Protein AF-E1VKR4-F1 (afdb_monomer_lite)

pLDDT: mean 71.23, std 16.36, range [29.45, 94.06]

Foldseek 3Di:
DPLPPLLVLLCVLCVVQVNNVCSVVLVLLQQLCVPPPDVDPLLRLSSQLSVVSVPDDHHDDPVVSVVSSQPRCNQQKWKWFQDPVRDTDTDDSNPHRPVVSPDPTDIDIDRHPDRRPPCVSVVVVVVVVVVVPDD

Structure (mmCIF, N/CA/C/O backbone):
data_AF-E1VKR4-F1
#
_entry.id   AF-E1VKR4-F1
#
loop_
_atom_site.group_PDB
_atom_site.id
_atom_site.type_symbol
_atom_site.label_atom_id
_atom_site.label_alt_id
_atom_site.label_comp_id
_atom_site.label_asym_id
_atom_site.label_entity_id
_atom_site.label_seq_id
_atom_site.pdbx_PDB_ins_code
_atom_site.Cartn_x
_atom_site.Cartn_y
_atom_site.Cartn_z
_atom_site.occupancy
_atom_site.B_iso_or_equiv
_atom_site.auth_seq_id
_atom_site.auth_comp_id
_atom_site.auth_asym_id
_atom_site.auth_atom_id
_atom_site.pdbx_PDB_model_num
ATOM 1 N N . MET A 1 1 ? 19.656 3.033 7.137 1.00 36.72 1 MET A N 1
ATOM 2 C CA . MET A 1 1 ? 19.148 2.376 8.362 1.00 36.72 1 MET A CA 1
ATOM 3 C C . MET A 1 1 ? 17.836 3.040 8.805 1.00 36.72 1 MET A C 1
ATOM 5 O O . MET A 1 1 ? 17.853 3.731 9.807 1.00 36.72 1 MET A O 1
ATOM 9 N N . HIS A 1 2 ? 16.714 2.886 8.081 1.00 43.81 2 HIS A N 1
ATOM 10 C CA . HIS A 1 2 ? 15.478 3.637 8.414 1.00 43.81 2 HIS A CA 1
ATOM 11 C C . HIS A 1 2 ? 14.143 2.866 8.287 1.00 43.81 2 HIS A C 1
ATOM 13 O O . HIS A 1 2 ? 13.098 3.456 8.507 1.00 43.81 2 HIS A O 1
ATOM 19 N N . HIS A 1 3 ? 14.121 1.554 8.009 1.00 49.88 3 HIS A N 1
ATOM 20 C CA . HIS A 1 3 ? 12.842 0.845 7.775 1.00 49.88 3 HIS A CA 1
ATOM 21 C C . HIS A 1 3 ? 12.256 0.103 8.991 1.00 49.88 3 HIS A C 1
ATOM 23 O O . HIS A 1 3 ? 11.093 -0.283 8.963 1.00 49.88 3 HIS A O 1
ATOM 29 N N . TYR A 1 4 ? 13.019 -0.094 10.073 1.00 46.88 4 TYR A N 1
ATOM 30 C CA . TYR A 1 4 ? 12.555 -0.898 11.217 1.00 46.88 4 TYR A CA 1
ATOM 31 C C . TYR A 1 4 ? 11.661 -0.135 12.207 1.00 46.88 4 TYR A C 1
ATOM 33 O O . TYR A 1 4 ? 10.902 -0.763 12.935 1.00 46.88 4 TYR A O 1
ATOM 41 N N . TRP A 1 5 ? 11.713 1.200 12.231 1.00 49.66 5 TRP A N 1
ATOM 42 C CA . TRP A 1 5 ? 10.966 2.003 13.211 1.00 49.66 5 TRP A CA 1
ATOM 43 C C . TRP A 1 5 ? 9.455 2.077 12.925 1.00 49.66 5 TRP A C 1
ATOM 45 O O . TRP A 1 5 ? 8.661 2.189 13.856 1.00 49.66 5 TRP A O 1
ATOM 55 N N . ASN A 1 6 ? 9.033 1.949 11.662 1.00 61.44 6 ASN A N 1
ATOM 56 C CA . ASN A 1 6 ? 7.627 2.139 11.287 1.00 61.44 6 ASN A CA 1
ATOM 57 C C . ASN A 1 6 ? 6.736 0.927 11.599 1.00 61.44 6 ASN A C 1
ATOM 59 O O . ASN A 1 6 ? 5.562 1.108 11.914 1.00 61.44 6 ASN A O 1
ATOM 63 N N . ALA A 1 7 ? 7.271 -0.298 11.566 1.00 70.00 7 ALA A N 1
ATOM 64 C CA . ALA A 1 7 ? 6.459 -1.509 11.714 1.00 70.00 7 ALA A CA 1
ATOM 65 C C . ALA A 1 7 ? 5.785 -1.605 13.095 1.00 70.00 7 ALA A C 1
ATOM 67 O O . ALA A 1 7 ? 4.586 -1.859 13.180 1.00 70.00 7 ALA A O 1
ATOM 68 N N . THR A 1 8 ? 6.530 -1.327 14.168 1.00 81.75 8 THR A N 1
ATOM 69 C CA . THR A 1 8 ? 6.022 -1.401 15.549 1.00 81.75 8 THR A CA 1
ATOM 70 C C . THR A 1 8 ? 5.012 -0.291 15.861 1.00 81.75 8 THR A C 1
ATOM 72 O O . THR A 1 8 ? 4.048 -0.513 16.595 1.00 81.75 8 THR A O 1
ATOM 75 N N . MET A 1 9 ? 5.188 0.902 15.280 1.00 88.00 9 MET A N 1
ATOM 76 C CA . MET A 1 9 ? 4.237 2.009 15.443 1.00 88.00 9 MET A CA 1
ATOM 77 C C . MET A 1 9 ? 2.923 1.744 14.702 1.00 88.00 9 MET A C 1
ATOM 79 O O . MET A 1 9 ? 1.851 1.965 15.258 1.00 88.00 9 MET A O 1
ATOM 83 N N . ILE A 1 10 ? 2.996 1.217 13.477 1.00 89.56 10 ILE A N 1
ATOM 84 C CA . ILE A 1 10 ? 1.813 0.812 12.707 1.00 89.56 10 ILE A CA 1
ATOM 85 C C . ILE A 1 10 ? 1.043 -0.288 13.437 1.00 89.56 10 ILE A C 1
ATOM 87 O O . ILE A 1 10 ? -0.175 -0.198 13.557 1.00 89.56 10 ILE A O 1
ATOM 91 N N . GLU A 1 11 ? 1.736 -1.308 13.943 1.00 91.31 11 GLU A N 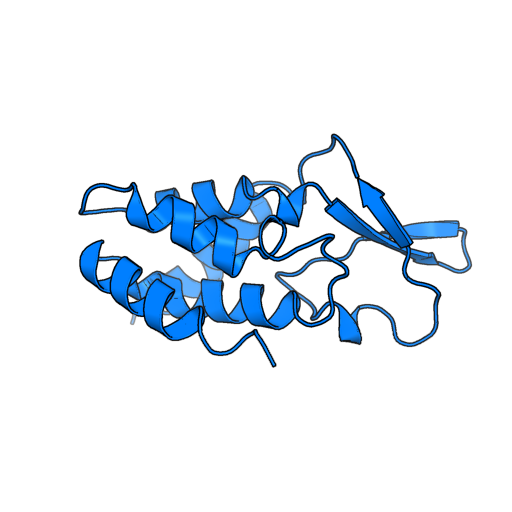1
ATOM 92 C CA . GLU A 1 11 ? 1.123 -2.387 14.722 1.00 91.31 11 GLU A CA 1
ATOM 93 C C . GLU A 1 11 ? 0.372 -1.851 15.949 1.00 91.31 11 GLU A C 1
ATOM 95 O O . GLU A 1 11 ? -0.789 -2.203 16.164 1.00 91.31 11 GLU A O 1
ATOM 100 N N . SER A 1 12 ? 0.993 -0.931 16.692 1.00 92.12 12 SER A N 1
ATOM 101 C CA . SER A 1 12 ? 0.373 -0.282 17.853 1.00 92.12 12 SER A CA 1
ATOM 102 C C . SER A 1 12 ? -0.898 0.489 17.472 1.00 92.12 12 SER A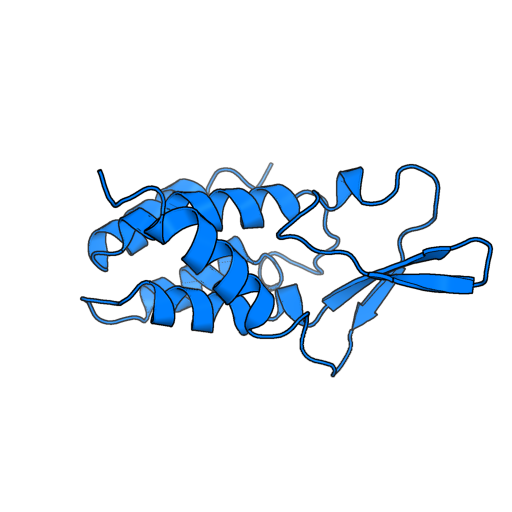 C 1
ATOM 104 O O . SER A 1 12 ? -1.924 0.380 18.148 1.00 92.12 12 SER A O 1
ATOM 106 N N . GLU A 1 13 ? -0.867 1.234 16.363 1.00 93.25 13 GLU A N 1
ATOM 107 C CA . GLU A 1 13 ? -2.037 1.970 15.877 1.00 93.25 13 GLU A CA 1
ATOM 108 C C . GLU A 1 13 ? -3.146 1.038 15.378 1.00 93.25 13 GLU A C 1
ATOM 110 O O . GLU A 1 13 ? -4.316 1.249 15.697 1.00 93.25 13 GLU A O 1
ATOM 115 N N . LEU A 1 14 ? -2.808 -0.034 14.660 1.00 91.00 14 LEU A N 1
ATOM 116 C CA . LEU A 1 14 ? -3.790 -1.036 14.248 1.00 91.00 14 LEU A CA 1
ATOM 117 C C . LEU A 1 14 ? -4.445 -1.726 15.445 1.00 91.00 14 LEU A C 1
ATOM 119 O O . LEU A 1 14 ? -5.655 -1.961 15.429 1.00 91.00 14 LEU A O 1
ATOM 123 N N . GLN A 1 15 ? -3.676 -2.022 16.494 1.00 92.75 15 GLN A N 1
ATOM 124 C CA . GLN A 1 15 ? -4.210 -2.582 17.730 1.00 92.75 15 GLN A CA 1
ATOM 125 C C . GLN A 1 15 ? -5.177 -1.600 18.410 1.00 92.75 15 GLN A C 1
ATOM 127 O O . GLN A 1 15 ? -6.282 -1.998 18.779 1.00 92.75 15 GLN A O 1
ATOM 132 N N . ARG A 1 16 ? -4.818 -0.310 18.507 1.00 94.06 16 ARG A N 1
ATOM 133 C CA . ARG A 1 16 ? -5.696 0.758 19.035 1.00 94.06 16 ARG A CA 1
ATOM 134 C C . ARG A 1 16 ? -7.006 0.880 18.247 1.00 94.06 16 ARG A C 1
ATOM 136 O O . ARG A 1 16 ? -8.063 1.161 18.817 1.00 94.06 16 ARG A O 1
ATOM 143 N N . LEU A 1 17 ? -6.934 0.697 16.933 1.00 92.88 17 LEU A N 1
ATOM 144 C CA . LEU A 1 17 ? -8.060 0.847 16.012 1.00 92.88 17 LEU A CA 1
ATOM 145 C C . LEU A 1 17 ? -8.912 -0.428 15.874 1.00 92.88 17 LEU A C 1
ATOM 147 O O . LEU A 1 17 ? -9.964 -0.380 15.238 1.00 92.88 17 LEU A O 1
ATOM 151 N N . GLY A 1 18 ? -8.497 -1.543 16.487 1.00 90.00 18 GLY A N 1
ATOM 152 C CA . GLY A 1 18 ? -9.208 -2.823 16.414 1.00 90.00 18 GLY A CA 1
ATOM 153 C C . GLY A 1 18 ? -9.052 -3.546 15.072 1.00 90.00 18 GLY A C 1
ATOM 154 O O . GLY A 1 18 ? -9.905 -4.350 14.715 1.00 90.00 18 GLY A O 1
ATOM 155 N N . ALA A 1 19 ? -7.975 -3.269 14.333 1.00 89.38 19 ALA A N 1
ATOM 156 C CA . ALA A 1 19 ? -7.770 -3.732 12.961 1.00 89.38 19 ALA A CA 1
ATOM 157 C C . ALA A 1 19 ? -6.410 -4.428 12.754 1.00 89.38 19 ALA A C 1
ATOM 159 O O . ALA A 1 19 ? -5.795 -4.356 11.687 1.00 89.38 19 ALA A O 1
ATOM 160 N N . LEU A 1 20 ? -5.926 -5.119 13.792 1.00 89.31 20 LEU A N 1
ATOM 161 C CA . LEU A 1 20 ? -4.651 -5.847 13.776 1.00 89.31 20 LEU A CA 1
ATOM 162 C C . LEU A 1 20 ? -4.586 -6.920 12.674 1.00 89.31 20 LEU A C 1
ATOM 164 O O . LEU A 1 20 ? -3.510 -7.230 12.172 1.00 89.31 20 LEU A O 1
ATOM 168 N N . ASN A 1 21 ? -5.737 -7.427 12.228 1.00 85.38 21 ASN A N 1
ATOM 169 C CA . ASN A 1 21 ? -5.855 -8.348 11.095 1.00 85.38 21 ASN A CA 1
ATOM 170 C C . ASN A 1 21 ? -5.314 -7.772 9.770 1.00 85.38 21 ASN A C 1
ATOM 172 O O . ASN A 1 21 ? -5.023 -8.538 8.857 1.00 85.38 21 ASN A O 1
ATOM 176 N N . CYS A 1 22 ? -5.149 -6.450 9.654 1.00 85.56 22 CYS A N 1
ATOM 177 C CA . CYS A 1 22 ? -4.573 -5.809 8.469 1.00 85.56 22 CYS A CA 1
ATOM 178 C C . CYS A 1 22 ? -3.037 -5.735 8.492 1.00 85.56 22 CYS A C 1
ATOM 180 O O . CYS A 1 22 ? -2.431 -5.386 7.477 1.00 85.56 22 CYS A O 1
ATOM 182 N N . LEU A 1 23 ? -2.392 -6.069 9.617 1.00 86.25 23 LEU A N 1
ATOM 183 C CA . LEU A 1 23 ? -0.937 -5.992 9.767 1.00 86.25 23 LEU A CA 1
ATOM 184 C C . LEU A 1 23 ? -0.165 -6.796 8.699 1.00 86.25 23 LEU A C 1
ATOM 186 O O . LEU A 1 23 ? 0.783 -6.234 8.145 1.00 86.25 23 LEU A O 1
ATOM 190 N N . PRO A 1 24 ? -0.556 -8.039 8.335 1.00 85.12 24 PRO A N 1
ATOM 191 C CA . PRO A 1 24 ? 0.162 -8.809 7.318 1.00 85.12 24 PRO A CA 1
ATOM 192 C C . PRO A 1 24 ? 0.196 -8.118 5.951 1.00 85.12 24 PRO A C 1
ATOM 194 O O . PRO A 1 24 ? 1.251 -8.067 5.318 1.00 85.12 24 PRO A O 1
ATOM 197 N N . LEU A 1 25 ? -0.923 -7.519 5.520 1.00 82.12 25 LEU A N 1
ATOM 198 C CA . LEU A 1 25 ? -0.975 -6.765 4.265 1.00 82.12 25 LEU A CA 1
ATOM 199 C C . LEU A 1 25 ? -0.017 -5.572 4.310 1.00 82.12 25 LEU A C 1
ATOM 201 O O . LEU A 1 25 ? 0.736 -5.339 3.366 1.00 82.12 25 LEU A O 1
ATOM 205 N N . ILE A 1 26 ? -0.032 -4.813 5.406 1.00 83.38 26 ILE A N 1
ATOM 206 C CA . ILE A 1 26 ? 0.809 -3.621 5.526 1.00 83.38 26 ILE A CA 1
ATOM 207 C C . ILE A 1 26 ? 2.289 -4.000 5.527 1.00 83.38 26 ILE A C 1
ATOM 209 O O . ILE A 1 26 ? 3.089 -3.347 4.857 1.00 83.38 26 ILE A O 1
ATOM 213 N N . GLN A 1 27 ? 2.663 -5.067 6.235 1.00 84.31 27 GLN A N 1
ATOM 214 C CA . GLN A 1 27 ? 4.031 -5.583 6.227 1.00 84.31 27 GLN A CA 1
ATOM 215 C C . GLN A 1 27 ? 4.452 -6.032 4.824 1.00 84.31 27 GLN A C 1
ATOM 217 O O . GLN A 1 27 ? 5.565 -5.723 4.394 1.00 84.31 27 GLN A O 1
ATOM 222 N N . HIS A 1 28 ? 3.560 -6.708 4.095 1.00 84.50 28 HIS A N 1
ATOM 223 C CA . HIS A 1 28 ? 3.797 -7.146 2.720 1.00 84.50 28 HIS A CA 1
ATOM 224 C C . HIS A 1 28 ? 4.048 -5.967 1.774 1.00 84.50 28 HIS A C 1
ATOM 226 O O . HIS A 1 28 ? 5.077 -5.926 1.099 1.00 84.50 28 HIS A O 1
ATOM 232 N N . ILE A 1 29 ? 3.170 -4.961 1.795 1.00 81.31 29 ILE A N 1
ATOM 233 C CA . ILE A 1 29 ? 3.324 -3.737 0.997 1.00 81.31 29 ILE A CA 1
ATOM 234 C C . ILE A 1 29 ? 4.619 -3.017 1.374 1.00 81.31 29 ILE A C 1
ATOM 236 O O . ILE A 1 29 ? 5.446 -2.738 0.511 1.00 81.31 29 ILE A O 1
ATOM 240 N N . THR A 1 30 ? 4.839 -2.764 2.666 1.00 81.31 30 THR A N 1
ATOM 241 C CA . THR A 1 30 ? 6.025 -2.040 3.155 1.00 81.31 30 THR A CA 1
ATOM 242 C C . THR A 1 30 ? 7.314 -2.730 2.715 1.00 81.31 30 THR A C 1
ATOM 244 O O . THR A 1 30 ? 8.247 -2.077 2.252 1.00 81.31 30 THR A O 1
ATOM 247 N N . ARG A 1 31 ? 7.358 -4.066 2.789 1.00 84.88 31 ARG A N 1
ATOM 248 C CA . ARG A 1 31 ? 8.487 -4.858 2.295 1.00 84.88 31 ARG A CA 1
ATOM 249 C C . ARG A 1 31 ? 8.688 -4.683 0.793 1.00 84.88 31 ARG A C 1
ATOM 251 O O . ARG A 1 31 ? 9.830 -4.584 0.344 1.00 84.88 31 ARG A O 1
ATOM 258 N N . ASN A 1 32 ? 7.611 -4.653 0.017 1.00 85.75 32 ASN A N 1
ATOM 259 C CA . ASN A 1 32 ? 7.715 -4.539 -1.430 1.00 85.75 32 ASN A CA 1
ATOM 260 C C . ASN A 1 32 ? 8.192 -3.153 -1.874 1.00 85.75 32 ASN A C 1
ATOM 262 O O . ASN A 1 32 ? 8.890 -3.062 -2.879 1.00 85.75 32 ASN A O 1
ATOM 266 N N . PHE A 1 33 ? 7.940 -2.105 -1.092 1.00 81.81 33 PHE A N 1
ATOM 267 C CA . PHE A 1 33 ? 8.479 -0.764 -1.335 1.00 81.81 33 PHE A CA 1
ATOM 268 C C . PHE A 1 33 ? 9.955 -0.578 -0.935 1.00 81.81 33 PHE A C 1
ATOM 270 O O . PHE A 1 33 ? 10.525 0.478 -1.206 1.00 81.81 33 PHE A O 1
ATOM 277 N N . ILE A 1 34 ? 10.628 -1.577 -0.345 1.00 81.81 34 ILE A N 1
ATOM 278 C CA . ILE A 1 34 ? 12.059 -1.464 -0.012 1.00 81.81 34 ILE A CA 1
ATOM 279 C C . ILE A 1 34 ? 12.876 -1.159 -1.275 1.00 81.81 34 ILE A C 1
ATOM 281 O O . ILE A 1 34 ? 12.811 -1.876 -2.274 1.00 81.81 34 ILE A O 1
ATOM 285 N N . GLY A 1 35 ? 13.684 -0.098 -1.205 1.00 77.81 35 GLY A N 1
ATOM 286 C CA . GLY A 1 35 ? 14.521 0.369 -2.311 1.00 77.81 35 GLY A CA 1
ATOM 287 C C . GLY A 1 35 ? 13.766 1.149 -3.391 1.00 77.81 35 GLY A C 1
ATOM 288 O O . GLY A 1 35 ? 14.382 1.488 -4.405 1.00 77.81 35 GLY A O 1
ATOM 289 N N . PHE A 1 36 ? 12.466 1.410 -3.209 1.00 78.88 36 PHE A N 1
ATOM 290 C CA . PHE A 1 36 ? 11.718 2.338 -4.050 1.00 78.88 36 PHE A CA 1
ATOM 291 C C . PHE A 1 36 ? 12.296 3.756 -3.865 1.00 78.88 36 PHE A C 1
ATOM 293 O O . PHE A 1 36 ? 12.411 4.209 -2.725 1.00 78.88 36 PHE A O 1
ATOM 300 N N . PRO A 1 37 ? 12.712 4.448 -4.942 1.00 70.31 37 PRO A N 1
ATOM 301 C CA . PRO A 1 37 ? 13.184 5.828 -4.894 1.00 70.31 37 PRO A CA 1
ATOM 302 C C . PRO A 1 37 ? 12.021 6.758 -4.560 1.00 70.31 37 PRO A C 1
ATOM 304 O O . PRO A 1 37 ? 11.309 7.236 -5.438 1.00 70.31 37 PRO A O 1
ATOM 307 N N . SER A 1 38 ? 11.798 6.960 -3.269 1.00 67.50 38 SER A N 1
ATOM 308 C CA . SER A 1 38 ? 10.890 7.967 -2.750 1.00 67.50 38 SER A CA 1
ATOM 309 C C . SER A 1 38 ? 11.724 9.205 -2.401 1.00 67.50 38 SER A C 1
ATOM 311 O O . SER A 1 38 ? 12.755 9.085 -1.736 1.00 67.50 38 SER A O 1
ATOM 313 N N . ASP A 1 39 ? 11.311 10.395 -2.844 1.00 63.50 39 ASP A N 1
ATOM 314 C CA . ASP A 1 39 ? 12.053 11.658 -2.648 1.00 63.50 39 ASP A CA 1
ATOM 315 C C . ASP A 1 39 ? 11.972 12.191 -1.195 1.00 63.50 39 ASP A C 1
ATOM 317 O O . ASP A 1 39 ? 11.876 13.390 -0.936 1.00 63.50 39 ASP A O 1
ATOM 321 N N . GLY A 1 40 ? 12.010 11.289 -0.211 1.00 65.50 40 GLY A N 1
ATOM 322 C CA . GLY A 1 40 ? 11.954 11.582 1.217 1.00 65.50 40 GLY A CA 1
ATOM 323 C C . GLY A 1 40 ? 11.073 10.609 2.000 1.00 65.50 40 GLY A C 1
ATOM 324 O O . GLY A 1 40 ? 10.322 9.814 1.432 1.00 65.50 40 GLY A O 1
ATOM 325 N N . GLU A 1 41 ? 11.144 10.707 3.332 1.00 65.56 41 GLU A N 1
ATOM 326 C CA . GLU A 1 41 ? 10.324 9.912 4.266 1.00 65.56 41 GLU A CA 1
ATOM 327 C C . GLU A 1 41 ? 8.821 10.171 4.082 1.00 65.56 41 GLU A C 1
ATOM 329 O O . GLU A 1 41 ? 8.000 9.290 4.297 1.00 65.56 41 GLU A O 1
ATOM 334 N N . GLN A 1 42 ? 8.451 11.360 3.601 1.00 64.25 42 GLN A N 1
ATOM 335 C CA . GLN A 1 42 ? 7.061 11.739 3.328 1.00 64.25 42 GLN A CA 1
ATOM 336 C C . GLN A 1 42 ? 6.456 10.950 2.160 1.00 64.25 42 GLN A C 1
ATOM 338 O O . GLN A 1 42 ? 5.239 10.865 2.036 1.00 64.25 42 GLN A O 1
ATOM 343 N N . CYS A 1 43 ? 7.300 10.353 1.319 1.00 67.69 43 CYS A N 1
ATOM 344 C CA . CYS A 1 43 ? 6.910 9.509 0.197 1.00 67.69 43 CYS A CA 1
ATOM 345 C C . CYS A 1 43 ? 6.983 8.005 0.540 1.00 67.69 43 CYS A C 1
ATOM 347 O O . CYS A 1 43 ? 6.690 7.175 -0.318 1.00 67.69 43 CYS A O 1
ATOM 349 N N . ASP A 1 44 ? 7.361 7.647 1.776 1.00 76.69 44 ASP A N 1
ATOM 350 C CA . ASP A 1 44 ? 7.349 6.268 2.268 1.00 76.69 44 ASP A CA 1
ATOM 351 C C . ASP A 1 44 ? 5.902 5.855 2.623 1.00 76.69 44 ASP A C 1
ATOM 353 O O . ASP A 1 44 ? 5.240 6.529 3.422 1.00 76.69 44 ASP A O 1
ATOM 357 N N . PRO A 1 45 ? 5.376 4.752 2.058 1.00 78.00 45 PRO A N 1
ATOM 358 C CA . PRO A 1 45 ? 3.993 4.339 2.285 1.00 78.00 45 PRO A CA 1
ATOM 359 C C . PRO A 1 45 ? 3.712 3.964 3.742 1.00 78.00 45 PRO A C 1
ATOM 361 O O . PRO A 1 45 ? 2.606 4.200 4.220 1.00 78.00 45 PRO A O 1
ATOM 364 N N . ALA A 1 46 ? 4.683 3.409 4.472 1.00 80.75 46 ALA A N 1
ATOM 365 C CA . ALA A 1 46 ? 4.508 3.078 5.881 1.00 80.75 46 ALA A CA 1
ATOM 366 C C . ALA A 1 46 ? 4.421 4.353 6.731 1.00 80.75 46 ALA A C 1
ATOM 368 O O . ALA A 1 46 ? 3.581 4.436 7.628 1.00 80.75 46 ALA A O 1
ATOM 369 N N . TYR A 1 47 ? 5.225 5.371 6.412 1.00 82.81 47 TYR A N 1
ATOM 370 C CA . TYR A 1 47 ? 5.130 6.678 7.063 1.00 82.81 47 TYR A CA 1
ATOM 371 C C . TYR A 1 47 ? 3.779 7.355 6.792 1.00 82.81 47 TYR A C 1
ATOM 373 O O . TYR A 1 47 ? 3.091 7.764 7.730 1.00 82.81 47 TYR A O 1
ATOM 381 N N . GLN A 1 48 ? 3.354 7.431 5.526 1.00 83.75 48 GLN A N 1
ATOM 382 C CA . GLN A 1 48 ? 2.063 8.033 5.176 1.00 83.75 48 GLN A CA 1
ATOM 383 C C . GLN A 1 48 ? 0.899 7.285 5.831 1.00 83.75 48 GLN A C 1
ATOM 385 O O . GLN A 1 48 ? 0.013 7.904 6.422 1.00 83.75 48 GLN A O 1
ATOM 390 N N . LEU A 1 49 ? 0.924 5.952 5.794 1.00 86.81 49 LEU A N 1
ATOM 391 C CA . LEU A 1 49 ? -0.093 5.129 6.433 1.00 86.81 49 LEU A CA 1
ATOM 392 C C . LEU A 1 49 ? -0.169 5.397 7.938 1.00 86.81 49 LEU A C 1
ATOM 394 O O . LEU A 1 49 ? -1.262 5.621 8.452 1.00 86.81 49 LEU A O 1
ATOM 398 N N . LEU A 1 50 ? 0.970 5.449 8.635 1.00 88.69 50 LEU A N 1
ATOM 399 C CA . LEU A 1 50 ? 1.012 5.778 10.059 1.00 88.69 50 LEU A CA 1
ATOM 400 C C . LEU A 1 50 ? 0.364 7.144 10.343 1.00 88.69 50 LEU A C 1
ATOM 402 O O . LEU A 1 50 ? -0.464 7.254 11.250 1.00 88.69 50 LEU A O 1
ATOM 406 N N . MET A 1 51 ? 0.664 8.158 9.526 1.00 89.06 51 MET A N 1
ATOM 407 C CA . MET A 1 51 ? 0.071 9.494 9.650 1.00 89.06 51 MET A CA 1
ATOM 408 C C . MET A 1 51 ? -1.452 9.504 9.471 1.00 89.06 51 MET A C 1
ATOM 410 O O . MET A 1 51 ? -2.140 10.325 10.089 1.00 89.06 51 MET A O 1
ATOM 414 N N . HIS A 1 52 ? -1.992 8.623 8.626 1.00 90.06 52 HIS A N 1
ATOM 415 C CA . HIS A 1 52 ? -3.435 8.441 8.488 1.00 90.06 52 HIS A CA 1
ATOM 416 C C . HIS A 1 52 ? -4.026 7.714 9.699 1.00 90.06 52 HIS A C 1
ATOM 418 O O . HIS A 1 52 ? -4.981 8.221 10.289 1.00 90.06 52 HIS A O 1
ATOM 424 N N . LEU A 1 53 ? -3.440 6.583 10.109 1.00 90.62 53 LEU A N 1
ATOM 425 C CA . LEU A 1 53 ? -3.925 5.767 11.228 1.00 90.62 53 LEU A CA 1
ATOM 426 C C . LEU A 1 53 ? -4.012 6.573 12.535 1.00 90.62 53 LEU A C 1
ATOM 428 O O . LEU A 1 53 ? -5.037 6.529 13.218 1.00 90.62 53 LEU A O 1
ATOM 432 N N . GLN A 1 54 ? -3.006 7.401 12.835 1.00 91.56 54 GLN A N 1
ATOM 433 C CA . GLN A 1 54 ? -2.976 8.261 14.029 1.00 91.56 54 GLN A CA 1
ATOM 434 C C . GLN A 1 54 ? -4.144 9.259 14.111 1.00 91.56 54 GLN A C 1
ATOM 436 O O . GLN A 1 54 ? -4.528 9.684 15.199 1.00 91.56 54 GLN A O 1
ATOM 441 N N . LYS A 1 55 ? -4.734 9.636 12.971 1.00 91.94 55 LYS A N 1
ATOM 442 C CA . LYS A 1 55 ? -5.868 10.574 12.899 1.00 91.94 55 LYS A CA 1
ATOM 443 C C . LYS A 1 55 ? -7.225 9.869 12.966 1.00 91.94 55 LYS A C 1
ATOM 445 O O . LYS A 1 55 ? -8.254 10.536 13.087 1.00 91.94 55 LYS A O 1
ATOM 450 N N . MET A 1 56 ? -7.250 8.539 12.871 1.00 89.50 56 MET A N 1
ATOM 451 C CA . MET A 1 56 ? -8.488 7.769 12.844 1.00 89.50 56 MET A CA 1
ATOM 452 C C . MET A 1 56 ? -9.085 7.558 14.235 1.00 89.50 56 MET A C 1
ATOM 454 O O . MET A 1 56 ? -8.389 7.401 15.247 1.00 89.50 56 MET A O 1
ATOM 458 N N . ARG A 1 57 ? -10.417 7.492 14.256 1.00 89.12 57 ARG A N 1
ATOM 459 C CA . ARG A 1 57 ? -11.203 7.123 15.432 1.00 89.12 57 ARG A CA 1
ATOM 460 C C . ARG A 1 57 ? -11.491 5.626 15.397 1.00 89.12 57 ARG A C 1
ATOM 462 O O . ARG A 1 57 ? -11.777 5.088 14.340 1.00 89.12 57 ARG A O 1
ATOM 469 N N . SER A 1 58 ? -11.402 4.987 16.558 1.00 85.94 58 SER A N 1
ATOM 470 C CA . SER A 1 58 ? -11.695 3.563 16.739 1.00 85.94 58 SER A CA 1
ATOM 471 C C . SER A 1 58 ? -13.204 3.340 16.948 1.00 85.94 58 SER A C 1
ATOM 473 O O . SER A 1 58 ? -13.844 4.213 17.549 1.00 85.94 58 SER A O 1
ATOM 475 N N . PRO A 1 59 ? -13.772 2.195 16.521 1.00 84.88 59 PRO A N 1
ATOM 476 C CA . PRO A 1 59 ? -13.143 1.131 15.728 1.00 84.88 59 PRO A CA 1
ATOM 477 C C . PRO A 1 59 ? -13.116 1.467 14.232 1.00 84.88 59 PRO A C 1
ATOM 479 O O . PRO A 1 59 ? -13.930 2.260 13.763 1.00 84.88 59 PRO A O 1
ATOM 482 N N . ILE A 1 60 ? -12.212 0.830 13.487 1.00 86.88 60 ILE A N 1
ATOM 483 C CA . ILE A 1 60 ? -12.175 0.928 12.021 1.00 86.88 60 ILE A CA 1
ATOM 484 C C . ILE A 1 60 ? -12.323 -0.445 11.385 1.00 86.88 60 ILE A C 1
ATOM 486 O O . ILE A 1 60 ? -11.961 -1.471 11.960 1.00 86.88 60 ILE A O 1
ATOM 490 N N . THR A 1 61 ? -12.824 -0.455 10.161 1.00 83.69 61 THR A N 1
ATOM 491 C CA . THR A 1 61 ? -12.941 -1.659 9.344 1.00 83.69 61 THR A CA 1
ATOM 492 C C . THR A 1 61 ? -11.698 -1.869 8.479 1.00 83.69 61 THR A C 1
ATOM 494 O O . THR A 1 61 ? -11.016 -0.917 8.093 1.00 83.69 61 THR A O 1
ATOM 497 N N . ALA A 1 62 ? -11.438 -3.120 8.084 1.00 79.19 62 ALA A N 1
ATOM 498 C CA . ALA A 1 62 ? -10.394 -3.433 7.104 1.00 79.19 62 ALA A CA 1
ATOM 499 C C . ALA A 1 62 ? -10.590 -2.646 5.794 1.00 79.19 62 ALA A C 1
ATOM 501 O O . ALA A 1 62 ? -9.638 -2.119 5.226 1.00 79.19 62 ALA A O 1
ATOM 502 N N . ARG A 1 63 ? -11.851 -2.457 5.379 1.00 79.44 63 ARG A N 1
ATOM 503 C CA . ARG A 1 63 ? -12.223 -1.655 4.206 1.00 79.44 63 ARG A CA 1
ATOM 504 C C . ARG A 1 63 ? -11.728 -0.211 4.283 1.00 79.44 63 ARG A C 1
ATOM 506 O O . ARG A 1 63 ? -11.320 0.344 3.266 1.00 79.44 63 ARG A O 1
ATOM 513 N N . GLU A 1 64 ? -11.762 0.406 5.460 1.00 84.31 64 GLU A N 1
ATOM 514 C CA . GLU A 1 64 ? -11.253 1.768 5.643 1.00 84.31 64 GLU A CA 1
ATOM 515 C C . GLU A 1 64 ? -9.727 1.825 5.548 1.00 84.31 64 GLU A C 1
ATOM 517 O O . GLU A 1 64 ? -9.201 2.736 4.910 1.00 84.31 64 GLU A O 1
ATOM 522 N N . ILE A 1 65 ? -9.020 0.829 6.093 1.00 83.94 65 ILE A N 1
ATOM 523 C CA . ILE A 1 65 ? -7.561 0.710 5.931 1.00 83.94 65 ILE A CA 1
ATOM 524 C C . ILE A 1 65 ? -7.205 0.559 4.459 1.00 83.94 65 ILE A C 1
ATOM 526 O O . ILE A 1 65 ? -6.321 1.251 3.960 1.00 83.94 65 ILE A O 1
ATOM 530 N N . TYR A 1 66 ? -7.919 -0.302 3.741 1.00 78.44 66 TYR A N 1
ATOM 531 C CA . TYR A 1 66 ? -7.693 -0.498 2.317 1.00 78.44 66 TYR A CA 1
ATOM 532 C C . TYR A 1 66 ? -7.919 0.784 1.519 1.00 78.44 66 TYR A C 1
ATOM 534 O O . TYR A 1 66 ? -7.098 1.134 0.674 1.00 78.44 66 TYR A O 1
ATOM 542 N N . LYS A 1 67 ? -8.977 1.537 1.841 1.00 80.88 67 LYS A N 1
ATOM 543 C CA . LYS A 1 67 ? -9.221 2.844 1.227 1.00 80.88 67 LYS A CA 1
ATOM 544 C C . LYS A 1 67 ? -8.046 3.797 1.456 1.00 80.88 67 LYS A C 1
ATOM 546 O O . LYS A 1 67 ? -7.620 4.449 0.512 1.00 80.88 67 LYS A O 1
ATOM 551 N N . ILE A 1 68 ? -7.489 3.843 2.666 1.00 84.19 68 ILE A N 1
ATOM 552 C CA . ILE A 1 68 ? -6.313 4.674 2.959 1.00 84.19 68 ILE A CA 1
ATOM 553 C C . ILE A 1 68 ? -5.117 4.235 2.117 1.00 84.19 68 ILE A C 1
ATOM 555 O O . ILE A 1 68 ? -4.511 5.077 1.460 1.00 84.19 68 ILE A O 1
ATOM 559 N N . ILE A 1 69 ? -4.817 2.932 2.097 1.00 80.31 69 ILE A N 1
ATOM 560 C CA . ILE A 1 69 ? -3.719 2.365 1.305 1.00 80.31 69 ILE A CA 1
ATOM 561 C C . ILE A 1 69 ? -3.865 2.776 -0.164 1.00 80.31 69 ILE A C 1
ATOM 563 O O . ILE A 1 69 ? -2.911 3.289 -0.732 1.00 80.31 69 ILE A O 1
ATOM 567 N N . SER A 1 70 ? -5.058 2.658 -0.755 1.00 74.88 70 SER A N 1
ATOM 568 C CA . SER A 1 70 ? -5.288 3.046 -2.158 1.00 74.88 70 SER A CA 1
ATOM 569 C C . SER A 1 70 ? -5.071 4.533 -2.459 1.00 74.88 70 SER A C 1
ATOM 571 O O . SER A 1 70 ? -4.902 4.897 -3.617 1.00 74.88 70 SER A O 1
ATOM 573 N N . THR A 1 71 ? -5.072 5.388 -1.434 1.00 75.69 71 THR A N 1
ATOM 574 C CA . THR A 1 71 ? -4.933 6.846 -1.569 1.00 75.69 71 THR A CA 1
ATOM 575 C C . THR A 1 71 ? -3.559 7.377 -1.169 1.00 75.69 71 THR A C 1
ATOM 577 O O . THR A 1 71 ? -3.370 8.589 -1.178 1.00 75.69 71 THR A O 1
ATOM 580 N N . LEU A 1 72 ? -2.610 6.517 -0.775 1.00 77.75 72 LEU A N 1
ATOM 581 C CA . LEU A 1 72 ? -1.270 6.987 -0.412 1.00 77.75 72 LEU A CA 1
ATOM 582 C C . LEU A 1 72 ? -0.556 7.516 -1.659 1.00 77.75 72 LEU A C 1
ATOM 584 O O . LEU A 1 72 ? -0.535 6.850 -2.694 1.00 77.75 72 LEU A O 1
ATOM 588 N N . ASP A 1 73 ? 0.113 8.662 -1.536 1.00 71.38 73 ASP A N 1
ATOM 589 C CA . ASP A 1 73 ? 0.871 9.286 -2.626 1.00 71.38 73 ASP A CA 1
ATOM 590 C C . ASP A 1 73 ? 1.964 8.363 -3.171 1.00 71.38 73 ASP A C 1
ATOM 592 O O . ASP A 1 73 ? 2.333 8.459 -4.338 1.00 71.38 73 ASP A O 1
ATOM 596 N N . ALA A 1 74 ? 2.461 7.426 -2.358 1.00 66.81 74 ALA A N 1
ATOM 597 C CA . ALA A 1 74 ? 3.393 6.387 -2.796 1.00 66.81 74 ALA A CA 1
ATOM 598 C C . ALA A 1 74 ? 2.847 5.541 -3.968 1.00 66.81 74 ALA A C 1
ATOM 600 O O . ALA A 1 74 ? 3.626 5.051 -4.784 1.00 66.81 74 ALA A O 1
ATOM 601 N N . PHE A 1 75 ? 1.522 5.412 -4.087 1.00 68.38 75 PHE A N 1
ATOM 602 C CA . PHE A 1 75 ? 0.841 4.765 -5.211 1.00 68.38 75 PHE A CA 1
ATOM 603 C C . PHE A 1 75 ? 0.492 5.736 -6.352 1.00 68.38 75 PHE A C 1
ATOM 605 O O . PHE A 1 75 ? 0.106 5.303 -7.430 1.00 68.38 75 PHE A O 1
ATOM 612 N N . SER A 1 76 ? 0.676 7.045 -6.190 1.00 61.84 76 SER A N 1
ATOM 613 C CA . SER A 1 76 ? 0.592 8.009 -7.302 1.00 61.84 76 SER A CA 1
ATOM 614 C C . SER A 1 76 ? 1.836 7.947 -8.205 1.00 61.84 76 SER A C 1
ATOM 616 O O . SER A 1 76 ? 1.814 8.351 -9.373 1.00 61.84 76 SER A O 1
ATOM 618 N N . TRP A 1 77 ? 2.943 7.411 -7.683 1.00 61.19 77 TRP A N 1
ATOM 619 C CA . TRP A 1 77 ? 4.175 7.178 -8.429 1.00 61.19 77 TRP A CA 1
ATOM 620 C C . TRP A 1 77 ? 4.185 5.772 -9.023 1.00 61.19 77 TRP A C 1
ATOM 622 O O . TRP A 1 77 ? 4.183 4.769 -8.308 1.00 61.19 77 TRP A O 1
ATOM 632 N N . ARG A 1 78 ? 4.249 5.679 -10.355 1.00 66.94 78 ARG A N 1
ATOM 633 C CA . ARG A 1 78 ? 4.393 4.392 -11.036 1.00 66.94 78 ARG A CA 1
ATOM 634 C C . ARG A 1 78 ? 5.847 4.138 -11.366 1.00 66.94 78 ARG A C 1
ATOM 636 O O . ARG A 1 78 ? 6.468 4.836 -12.169 1.00 66.94 78 ARG A O 1
ATOM 643 N N . GLY A 1 79 ? 6.366 3.072 -10.781 1.00 66.31 79 GLY A N 1
ATOM 644 C CA . GLY A 1 79 ? 7.554 2.428 -11.295 1.00 66.31 79 GLY A CA 1
ATOM 645 C C . GLY A 1 79 ? 7.190 1.569 -12.503 1.00 66.31 79 GLY A C 1
ATOM 646 O O . GLY A 1 79 ? 6.253 0.774 -12.446 1.00 66.31 79 GLY A O 1
ATOM 647 N N . TYR A 1 80 ? 7.912 1.728 -13.603 1.00 70.00 80 TYR A N 1
ATOM 648 C CA . TYR A 1 80 ? 7.766 0.874 -14.772 1.00 70.00 80 TYR A CA 1
ATOM 649 C C . TYR A 1 80 ? 9.126 0.581 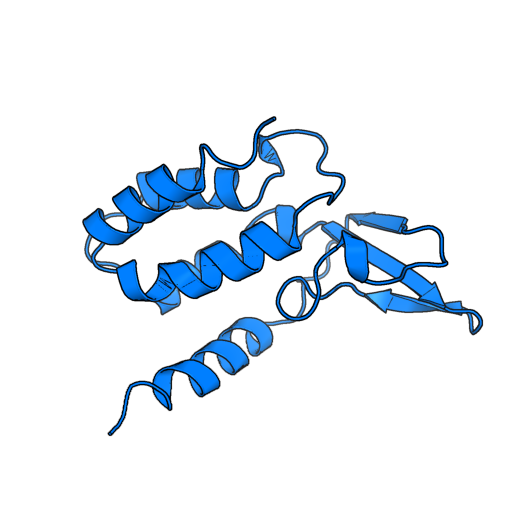-15.401 1.00 70.00 80 TYR A C 1
ATOM 651 O O . TYR A 1 80 ? 10.140 1.231 -15.131 1.00 70.00 80 TYR A O 1
ATOM 659 N N . ILE A 1 81 ? 9.139 -0.431 -16.254 1.00 67.00 81 ILE A N 1
ATOM 660 C CA . ILE A 1 81 ? 10.247 -0.719 -17.159 1.00 67.00 81 ILE A CA 1
ATOM 661 C C . ILE A 1 81 ? 9.736 -0.614 -18.591 1.00 67.00 81 ILE A C 1
ATOM 663 O O . ILE A 1 81 ? 8.582 -0.936 -18.871 1.00 67.00 81 ILE A O 1
ATOM 667 N N . ILE A 1 82 ? 10.602 -0.205 -19.512 1.00 65.12 82 ILE A N 1
ATOM 668 C CA . ILE A 1 82 ? 10.327 -0.329 -20.945 1.00 65.12 82 ILE A CA 1
ATOM 669 C C . ILE A 1 82 ? 10.822 -1.710 -21.366 1.00 65.12 82 ILE A C 1
ATOM 671 O O . ILE A 1 82 ? 12.028 -1.973 -21.319 1.00 65.12 82 ILE A O 1
ATOM 675 N N . SER A 1 83 ? 9.910 -2.610 -21.731 1.00 64.00 83 SER A N 1
ATOM 676 C CA . SER A 1 83 ? 10.236 -3.936 -22.263 1.00 64.00 83 SER A CA 1
ATOM 677 C C . SER A 1 83 ? 10.912 -3.819 -23.648 1.00 64.00 83 SER A C 1
ATOM 679 O O . SER A 1 83 ? 10.977 -2.728 -24.221 1.00 64.00 83 SER A O 1
ATOM 681 N N . PRO A 1 84 ? 11.534 -4.880 -24.202 1.00 68.25 84 PRO A N 1
ATOM 682 C CA . PRO A 1 84 ? 12.292 -4.749 -25.451 1.00 68.25 84 PRO A CA 1
ATOM 683 C C . PRO A 1 84 ? 11.389 -4.413 -26.650 1.00 68.25 84 PRO A C 1
ATOM 685 O O . PRO A 1 84 ? 11.835 -3.764 -27.589 1.00 68.25 84 PRO A O 1
ATOM 688 N N . ASP A 1 85 ? 10.113 -4.779 -26.568 1.00 75.50 85 ASP A N 1
ATOM 689 C CA . ASP A 1 85 ? 9.015 -4.429 -27.473 1.00 75.50 85 ASP A CA 1
ATOM 690 C C . ASP A 1 85 ? 8.422 -3.029 -27.217 1.00 75.50 85 ASP A C 1
ATOM 692 O O . ASP A 1 85 ? 7.433 -2.655 -27.836 1.00 75.50 85 ASP A O 1
ATOM 696 N N . LYS A 1 86 ? 9.055 -2.221 -26.354 1.00 66.94 86 LYS A N 1
ATOM 697 C CA . LYS A 1 86 ? 8.640 -0.859 -25.972 1.00 66.94 86 LYS A CA 1
ATOM 698 C C . LYS A 1 86 ? 7.298 -0.771 -25.239 1.00 66.94 86 LYS A C 1
ATOM 700 O O . LYS A 1 86 ? 6.786 0.331 -25.049 1.00 66.94 86 LYS A O 1
ATOM 705 N N . THR A 1 87 ? 6.767 -1.893 -24.770 1.00 66.75 87 THR A N 1
ATOM 706 C CA . THR A 1 87 ? 5.586 -1.922 -23.911 1.00 66.75 87 THR A CA 1
ATOM 707 C C . THR A 1 87 ? 5.994 -1.558 -22.474 1.00 66.75 87 THR A C 1
ATOM 709 O O . THR A 1 87 ? 6.956 -2.112 -21.932 1.00 66.75 87 THR A O 1
ATOM 712 N N . PRO A 1 88 ? 5.325 -0.599 -21.816 1.00 69.88 88 PRO A N 1
ATOM 713 C CA . PRO A 1 88 ? 5.571 -0.344 -20.405 1.00 69.88 88 PRO A CA 1
ATOM 714 C C . PRO A 1 88 ? 5.035 -1.515 -19.571 1.00 69.88 88 PRO A C 1
ATOM 716 O O . PRO A 1 88 ? 3.871 -1.890 -19.692 1.00 69.88 88 PRO A O 1
ATOM 719 N N . VAL A 1 89 ? 5.875 -2.078 -18.702 1.00 73.19 89 VAL A N 1
ATOM 720 C CA . VAL A 1 89 ? 5.447 -3.042 -17.678 1.00 73.19 89 VAL A CA 1
ATOM 721 C C . VAL A 1 89 ? 5.454 -2.321 -16.339 1.00 73.19 89 VAL A C 1
ATOM 723 O O . VAL A 1 89 ? 6.498 -1.816 -15.917 1.00 73.19 89 VAL A O 1
ATOM 726 N N . TYR A 1 90 ? 4.290 -2.246 -15.697 1.00 77.38 90 TYR A N 1
ATOM 727 C CA . TYR A 1 90 ? 4.080 -1.505 -14.454 1.00 77.38 90 TYR A CA 1
ATOM 728 C C . TYR A 1 90 ? 4.333 -2.372 -13.228 1.00 77.38 90 TYR A C 1
ATOM 730 O O . TYR A 1 90 ? 3.976 -3.548 -13.193 1.00 77.38 90 TYR A O 1
ATOM 738 N N . TRP A 1 91 ? 4.957 -1.773 -12.221 1.00 78.19 91 TRP A N 1
ATOM 739 C CA . TRP A 1 91 ? 5.237 -2.428 -10.957 1.00 78.19 91 TRP A CA 1
ATOM 740 C C . TRP A 1 91 ? 3.982 -2.541 -10.101 1.00 78.19 91 TRP A C 1
ATOM 742 O O . TRP A 1 91 ? 3.339 -1.531 -9.826 1.00 78.19 91 TRP A O 1
ATOM 752 N N . ASN A 1 92 ? 3.675 -3.764 -9.655 1.00 78.06 92 ASN A N 1
ATOM 753 C CA . ASN A 1 92 ? 2.662 -4.016 -8.639 1.00 78.06 92 ASN A CA 1
ATOM 754 C C . ASN A 1 92 ? 3.322 -4.369 -7.280 1.00 78.06 92 ASN A C 1
ATOM 756 O O . ASN A 1 92 ? 3.810 -5.492 -7.111 1.00 78.06 92 ASN A O 1
ATOM 760 N N . PRO A 1 93 ? 3.324 -3.460 -6.289 1.00 75.81 93 PRO A N 1
ATOM 761 C CA . PRO A 1 93 ? 3.808 -3.680 -4.929 1.00 75.81 93 PRO A CA 1
ATOM 762 C C . PRO A 1 93 ? 2.954 -4.662 -4.127 1.00 75.81 93 PRO A C 1
ATOM 764 O O . PRO A 1 93 ? 3.364 -5.024 -3.028 1.00 75.81 93 PRO A O 1
ATOM 767 N N . LEU A 1 94 ? 1.796 -5.117 -4.617 1.00 75.00 94 LEU A N 1
ATOM 768 C CA . LEU A 1 94 ? 1.121 -6.272 -4.020 1.00 75.00 94 LEU A CA 1
ATOM 769 C C . LEU A 1 94 ? 1.723 -7.604 -4.451 1.00 75.00 94 LEU A C 1
ATOM 771 O O . LEU A 1 94 ? 1.592 -8.588 -3.733 1.00 75.00 94 LEU A O 1
ATOM 775 N N . GLU A 1 95 ? 2.383 -7.658 -5.599 1.00 77.56 95 GLU A N 1
ATOM 776 C CA . GLU A 1 95 ? 2.847 -8.922 -6.166 1.00 77.56 95 GLU A CA 1
ATOM 777 C C . GLU A 1 95 ? 4.350 -9.092 -5.989 1.00 77.56 95 GLU A C 1
ATOM 779 O O . GLU A 1 95 ? 4.823 -10.168 -5.629 1.00 77.56 95 GLU A O 1
ATOM 784 N N . THR A 1 96 ? 5.117 -8.029 -6.240 1.00 81.75 96 THR A N 1
ATOM 785 C CA . THR A 1 96 ? 6.569 -8.135 -6.391 1.00 81.75 96 THR A CA 1
ATOM 786 C C . THR A 1 96 ? 7.292 -7.026 -5.627 1.00 81.75 96 THR A C 1
ATOM 788 O O . THR A 1 96 ? 6.895 -5.865 -5.727 1.00 81.75 96 THR A O 1
ATOM 791 N N . PRO A 1 97 ? 8.402 -7.314 -4.921 1.00 87.44 97 PRO A N 1
ATOM 792 C CA . PRO A 1 97 ? 9.263 -6.271 -4.376 1.00 87.44 97 PRO A CA 1
ATOM 793 C C . PRO A 1 97 ? 9.863 -5.388 -5.470 1.00 87.44 97 PRO A C 1
ATOM 795 O O . PRO A 1 97 ? 10.319 -5.893 -6.496 1.00 87.44 97 PRO A O 1
ATOM 798 N N . TRP A 1 98 ? 9.966 -4.081 -5.231 1.00 83.31 98 TRP A N 1
ATOM 799 C CA . TRP A 1 98 ? 10.544 -3.124 -6.175 1.00 83.31 98 TRP A CA 1
ATOM 800 C C . TRP A 1 98 ? 11.932 -3.545 -6.656 1.00 83.31 98 TRP A C 1
ATOM 802 O O . TRP A 1 98 ? 12.243 -3.506 -7.850 1.00 83.31 98 TRP A O 1
ATOM 812 N N . VAL A 1 99 ? 12.786 -3.985 -5.729 1.00 84.31 99 VAL A N 1
ATOM 813 C CA . VAL A 1 99 ? 14.138 -4.471 -6.039 1.00 84.31 99 VAL A CA 1
ATOM 814 C C . VAL A 1 99 ? 14.124 -5.628 -7.041 1.00 84.31 99 VAL A C 1
ATOM 816 O O . VAL A 1 99 ? 14.974 -5.648 -7.932 1.00 84.31 99 VAL A O 1
ATOM 819 N N . SER A 1 100 ? 13.109 -6.489 -6.973 1.00 84.69 100 SER A N 1
ATOM 820 C CA . SER A 1 100 ? 12.939 -7.689 -7.798 1.00 84.69 100 SER A CA 1
ATOM 821 C C . SER A 1 100 ? 12.153 -7.456 -9.086 1.00 84.69 100 SER A C 1
ATOM 823 O O . SER A 1 100 ? 12.205 -8.302 -9.971 1.00 84.69 100 SER A O 1
ATOM 825 N N . PHE A 1 101 ? 11.443 -6.329 -9.212 1.00 78.75 101 PHE A N 1
ATOM 826 C CA . PHE A 1 101 ? 10.481 -6.093 -10.291 1.00 78.75 101 PHE A CA 1
ATOM 827 C C . PHE A 1 101 ? 11.066 -6.248 -11.710 1.00 78.75 101 PHE A C 1
ATOM 829 O O . PHE A 1 101 ? 10.363 -6.705 -12.605 1.00 78.75 101 PHE A O 1
ATOM 836 N N . TYR A 1 102 ? 12.360 -5.961 -11.917 1.00 77.50 102 TYR A N 1
ATOM 837 C CA . TYR A 1 102 ? 13.089 -6.436 -13.103 1.00 77.50 102 TYR A CA 1
ATOM 838 C C . TYR A 1 102 ? 14.617 -6.307 -12.939 1.00 77.50 102 TYR A C 1
ATOM 840 O O . TYR A 1 102 ? 15.161 -5.200 -13.048 1.00 77.50 102 TYR A O 1
ATOM 848 N N . PRO A 1 103 ? 15.348 -7.407 -12.682 1.00 67.62 103 PRO A N 1
ATOM 849 C CA . PRO A 1 103 ? 16.800 -7.392 -12.539 1.00 67.62 103 PRO A CA 1
ATOM 850 C C . PRO A 1 103 ? 17.455 -7.464 -13.925 1.00 67.62 103 PRO A C 1
ATOM 852 O O . PRO A 1 103 ? 17.848 -8.525 -14.394 1.00 67.62 103 PRO A O 1
ATOM 855 N N . GLY A 1 104 ? 17.525 -6.340 -14.635 1.00 64.00 104 GLY A N 1
ATOM 856 C CA . GLY A 1 104 ? 18.163 -6.318 -15.961 1.00 64.00 104 GLY A CA 1
ATOM 857 C C . GLY A 1 104 ? 17.802 -5.142 -16.857 1.00 64.00 104 GLY A C 1
ATOM 858 O O . GLY A 1 104 ? 18.252 -5.082 -17.998 1.00 64.00 104 GLY A O 1
ATOM 859 N N . ARG A 1 105 ? 16.983 -4.207 -16.369 1.00 68.44 105 ARG A N 1
ATOM 860 C CA . ARG A 1 105 ? 16.635 -2.974 -17.078 1.00 68.44 105 ARG A CA 1
ATOM 861 C C . ARG A 1 105 ? 16.742 -1.782 -16.151 1.00 68.44 105 ARG A C 1
ATOM 863 O O . ARG A 1 105 ? 16.584 -1.909 -14.937 1.00 68.44 105 ARG A O 1
ATOM 870 N N . THR A 1 106 ? 16.969 -0.621 -16.751 1.00 66.81 106 THR A N 1
ATOM 871 C CA . THR A 1 106 ? 16.828 0.658 -16.066 1.00 66.81 106 THR A CA 1
ATOM 872 C C . THR A 1 106 ? 15.371 0.815 -15.648 1.00 66.81 106 THR A C 1
ATOM 874 O O . THR A 1 106 ? 14.475 0.804 -16.492 1.00 66.81 106 THR A O 1
ATOM 877 N N . LYS A 1 107 ? 1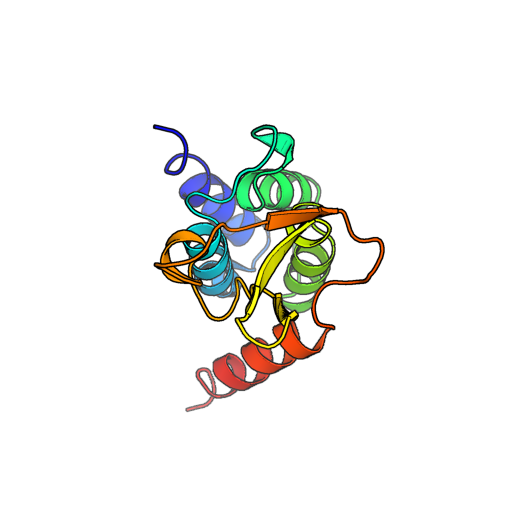5.137 0.914 -14.340 1.00 70.75 107 LYS A N 1
ATOM 878 C CA . LYS A 1 107 ? 13.820 1.208 -13.777 1.00 70.75 107 LYS A CA 1
ATOM 879 C C . LYS A 1 107 ? 13.549 2.693 -13.981 1.00 70.75 107 LYS A C 1
ATOM 881 O O . LYS A 1 107 ? 14.409 3.514 -13.665 1.00 70.75 107 LYS A O 1
ATOM 886 N N . THR A 1 108 ? 12.377 3.032 -14.499 1.00 69.31 108 THR A N 1
ATOM 887 C CA . THR A 1 108 ? 11.943 4.420 -14.649 1.00 69.31 108 THR A CA 1
ATOM 888 C C . THR A 1 108 ? 10.777 4.667 -13.710 1.00 69.31 108 THR A C 1
ATOM 890 O O . THR A 1 108 ? 9.891 3.828 -13.563 1.00 69.31 108 THR A O 1
ATOM 893 N N . ILE A 1 109 ? 10.794 5.820 -13.053 1.00 71.06 109 ILE A N 1
ATOM 894 C CA . ILE A 1 109 ? 9.717 6.258 -12.175 1.00 71.06 109 ILE A CA 1
ATOM 895 C C . ILE A 1 109 ? 9.088 7.469 -12.824 1.00 71.06 109 ILE A C 1
ATOM 897 O O . ILE A 1 109 ? 9.784 8.391 -13.246 1.00 71.06 109 ILE A O 1
ATOM 901 N N . THR A 1 110 ? 7.771 7.435 -12.949 1.00 64.88 110 THR A N 1
ATOM 902 C CA . THR A 1 110 ? 7.000 8.556 -13.464 1.00 64.88 110 THR A CA 1
ATOM 903 C C . THR A 1 110 ? 5.829 8.810 -12.534 1.00 64.88 110 THR A C 1
ATOM 905 O O . THR A 1 110 ? 5.174 7.877 -12.061 1.00 64.88 110 THR A O 1
ATOM 908 N N . GLN A 1 111 ? 5.603 10.082 -12.232 1.00 60.06 111 GLN A N 1
ATOM 909 C CA . GLN A 1 111 ? 4.389 10.517 -11.569 1.00 60.06 111 GLN A CA 1
ATOM 910 C C . GLN A 1 111 ? 3.268 10.474 -12.599 1.00 60.06 111 GLN A C 1
ATOM 912 O O . GLN A 1 111 ? 3.417 10.998 -13.703 1.00 60.06 111 GLN A O 1
ATOM 917 N N . THR A 1 112 ? 2.167 9.814 -12.272 1.00 57.38 112 THR A N 1
ATOM 918 C CA . THR A 1 112 ? 1.055 9.657 -13.211 1.00 57.38 112 THR A CA 1
ATOM 919 C C . THR A 1 112 ? -0.215 10.063 -12.509 1.00 57.38 112 THR A C 1
ATOM 921 O O . THR A 1 112 ? -0.460 9.625 -11.392 1.00 57.38 112 THR A O 1
ATOM 924 N N . GLU A 1 113 ? -1.051 10.831 -13.196 1.00 50.09 113 GLU A N 1
ATOM 925 C CA . GLU A 1 113 ? -2.392 11.180 -12.714 1.00 50.09 113 GLU A CA 1
ATOM 926 C C . GLU A 1 113 ? -3.370 9.990 -12.758 1.00 50.09 113 GLU A C 1
ATOM 928 O O . GLU A 1 113 ? -4.509 10.102 -12.317 1.00 50.09 113 GLU A O 1
ATOM 933 N N . TRP A 1 114 ? -2.946 8.842 -13.295 1.00 47.03 114 TRP A N 1
ATOM 934 C CA . TRP A 1 114 ? -3.766 7.643 -13.399 1.00 47.03 114 TRP A CA 1
ATOM 935 C C . TRP A 1 114 ? -3.698 6.840 -12.098 1.00 47.03 114 TRP A C 1
ATOM 937 O O . TRP A 1 114 ? -2.612 6.381 -11.721 1.00 47.03 114 TRP A O 1
ATOM 947 N N . GLU A 1 115 ? -4.859 6.598 -11.477 1.00 47.66 115 GLU A N 1
ATOM 948 C CA . GLU A 1 115 ? -5.036 5.672 -10.349 1.00 47.66 115 GLU A CA 1
ATOM 949 C C . GLU A 1 115 ? -4.244 4.391 -10.616 1.00 47.66 115 GLU A C 1
ATOM 951 O O . GLU A 1 115 ? -4.417 3.756 -11.661 1.00 47.66 115 GLU A O 1
ATOM 956 N N . TYR A 1 116 ? -3.331 4.043 -9.704 1.00 44.12 116 TYR A N 1
ATOM 957 C CA . TYR A 1 116 ? -2.743 2.704 -9.565 1.00 44.12 116 TYR A CA 1
ATOM 958 C C . TYR A 1 116 ? -3.802 1.614 -9.794 1.00 44.12 116 TYR A C 1
ATOM 960 O O . TYR A 1 116 ? -4.988 1.943 -9.726 1.00 44.12 116 TYR A O 1
ATOM 968 N N . PRO A 1 117 ? -3.448 0.339 -10.068 1.00 48.91 117 PRO A N 1
ATOM 969 C CA . PRO A 1 117 ? -4.467 -0.622 -10.430 1.00 48.91 117 PRO A CA 1
ATOM 970 C C . PRO A 1 117 ? -5.617 -0.586 -9.422 1.00 48.91 117 PRO A C 1
ATOM 972 O O . PRO A 1 117 ? -5.370 -0.388 -8.225 1.00 48.91 117 PRO A O 1
ATOM 975 N N . PRO A 1 118 ? -6.845 -0.665 -9.950 1.00 44.72 118 PRO A N 1
ATOM 976 C CA . PRO A 1 118 ? -8.050 -0.195 -9.294 1.00 44.72 118 PRO A CA 1
ATOM 977 C C . PRO A 1 118 ? -8.298 -0.970 -7.993 1.00 44.72 118 PRO A C 1
ATOM 979 O O . PRO A 1 118 ? -7.584 -1.932 -7.704 1.00 44.72 118 PRO A O 1
ATOM 982 N N . PRO A 1 119 ? -9.326 -0.607 -7.209 1.00 47.84 119 PRO A N 1
ATOM 983 C CA . PRO A 1 119 ? -9.963 -1.428 -6.167 1.00 47.84 119 PRO A CA 1
ATOM 984 C C . PRO A 1 119 ? -9.780 -2.963 -6.235 1.00 47.84 119 PRO A C 1
ATOM 986 O O . PRO A 1 119 ? -9.725 -3.606 -5.192 1.00 47.84 119 PRO A O 1
ATOM 989 N N . ASP A 1 120 ? -9.656 -3.553 -7.421 1.00 43.81 120 ASP A N 1
ATOM 990 C CA . ASP A 1 120 ? -9.225 -4.920 -7.748 1.00 43.81 120 ASP A CA 1
ATOM 991 C C . ASP A 1 120 ? -8.013 -5.443 -6.937 1.00 43.81 120 ASP A C 1
ATOM 993 O O . ASP A 1 120 ? -8.005 -6.597 -6.512 1.00 43.81 120 ASP A O 1
ATOM 997 N N . ILE A 1 121 ? -7.020 -4.593 -6.645 1.00 47.38 121 ILE A N 1
ATOM 998 C CA . ILE A 1 121 ? -5.845 -4.891 -5.795 1.00 47.38 121 ILE A CA 1
ATOM 999 C C . ILE A 1 121 ? -6.267 -5.246 -4.359 1.00 47.38 121 ILE A C 1
ATOM 1001 O O . ILE A 1 121 ?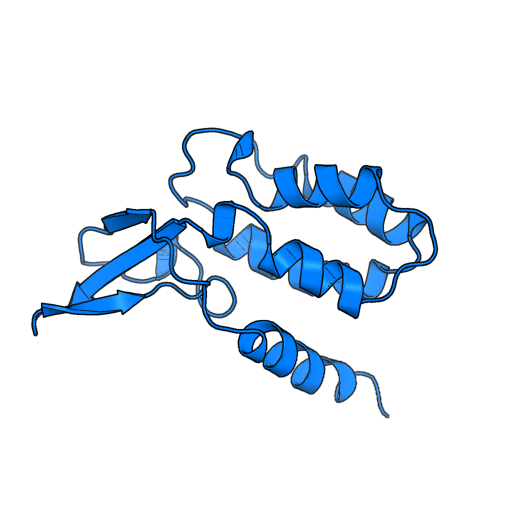 -5.722 -6.152 -3.728 1.00 47.38 121 ILE A O 1
ATOM 1005 N N . ILE A 1 122 ? -7.279 -4.546 -3.850 1.00 47.75 122 ILE A N 1
ATOM 1006 C CA . ILE A 1 122 ? -7.854 -4.770 -2.524 1.00 47.75 122 ILE A CA 1
ATOM 1007 C C . ILE A 1 122 ? -8.832 -5.946 -2.573 1.00 47.75 122 ILE A C 1
ATOM 1009 O O . ILE A 1 122 ? -8.807 -6.781 -1.674 1.00 47.75 122 ILE A O 1
ATOM 1013 N N . PHE A 1 123 ? -9.642 -6.060 -3.631 1.00 43.19 1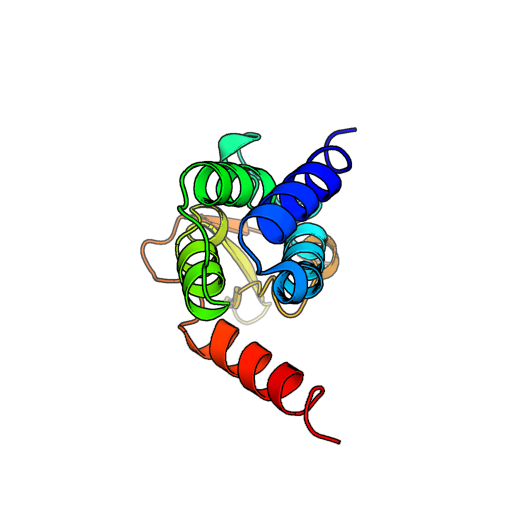23 PHE A N 1
ATOM 1014 C CA . PHE A 1 123 ? -10.573 -7.177 -3.813 1.00 43.19 123 PHE A CA 1
ATOM 1015 C C . PHE A 1 123 ? -9.862 -8.533 -3.881 1.00 43.19 123 PHE A C 1
ATOM 1017 O O . PHE A 1 123 ? -10.302 -9.463 -3.212 1.00 43.19 123 PHE A O 1
ATOM 1024 N N . HIS A 1 124 ? -8.727 -8.639 -4.579 1.00 44.38 124 HIS A N 1
ATOM 1025 C CA . HIS A 1 124 ? -7.949 -9.880 -4.626 1.00 44.38 124 HIS A CA 1
ATOM 1026 C C . HIS A 1 124 ? -7.423 -10.292 -3.239 1.00 44.38 124 HIS A C 1
ATOM 1028 O O . HIS A 1 124 ? -7.435 -11.472 -2.886 1.00 44.38 124 HIS A O 1
ATOM 1034 N N . TYR A 1 125 ? -7.016 -9.323 -2.410 1.00 44.38 125 TYR A N 1
ATOM 1035 C CA . TYR A 1 125 ? -6.571 -9.596 -1.040 1.00 44.38 125 TYR A CA 1
ATOM 1036 C C . TYR A 1 125 ? -7.745 -9.928 -0.101 1.00 44.38 125 TYR A C 1
ATOM 1038 O O . TYR A 1 125 ? -7.603 -10.810 0.745 1.00 44.38 125 TYR A O 1
ATOM 1046 N N . CYS A 1 126 ? -8.908 -9.282 -0.270 1.00 47.16 126 CYS A N 1
ATOM 1047 C CA . CYS A 1 126 ? -10.145 -9.622 0.442 1.00 47.16 126 CYS A CA 1
ATOM 1048 C C . CYS A 1 126 ? -10.575 -11.071 0.161 1.00 47.16 126 CYS A C 1
ATOM 1050 O O . CYS A 1 126 ? -10.811 -11.818 1.105 1.00 47.16 126 CYS A O 1
ATOM 1052 N N . GLU A 1 127 ? -10.599 -11.505 -1.103 1.00 45.56 127 GLU A N 1
ATOM 1053 C CA . GLU A 1 127 ? -10.985 -12.878 -1.468 1.00 45.56 127 GLU A CA 1
ATOM 1054 C C . GLU A 1 127 ? -10.012 -13.932 -0.915 1.00 45.56 127 GLU A C 1
ATOM 1056 O O . GLU A 1 127 ? -10.442 -14.983 -0.435 1.00 45.56 127 GLU A O 1
ATOM 1061 N N . CYS A 1 128 ? -8.705 -13.648 -0.917 1.00 42.00 128 CYS A N 1
ATOM 1062 C CA . CYS A 1 128 ? -7.685 -14.574 -0.412 1.00 42.00 128 CYS A CA 1
ATOM 1063 C C . CYS A 1 128 ? -7.637 -14.679 1.125 1.00 42.00 128 CYS A C 1
ATOM 1065 O O . CYS A 1 128 ? -7.200 -15.703 1.646 1.00 42.00 128 CYS A O 1
ATOM 1067 N N . PHE A 1 129 ? -8.052 -13.641 1.864 1.00 44.72 129 PHE A N 1
ATOM 1068 C CA . PHE A 1 129 ? -8.017 -13.639 3.336 1.00 44.72 129 PHE A CA 1
ATOM 1069 C C . PHE A 1 129 ? -9.374 -13.923 3.997 1.00 44.72 129 PHE A C 1
ATOM 1071 O O . PHE A 1 129 ? -9.389 -14.473 5.097 1.00 44.72 129 PHE A O 1
ATOM 1078 N N . GLU A 1 130 ? -10.510 -13.641 3.348 1.00 42.34 130 GLU A N 1
ATOM 1079 C CA . GLU A 1 130 ? -11.828 -14.092 3.832 1.00 42.34 130 GLU A CA 1
ATOM 1080 C C . GLU A 1 130 ? -11.994 -15.617 3.694 1.00 42.34 130 GLU A C 1
ATOM 1082 O O . GLU A 1 130 ? -12.581 -16.260 4.568 1.00 42.34 130 GLU A O 1
ATOM 1087 N N . THR A 1 131 ? -11.380 -16.225 2.673 1.00 40.66 131 THR A N 1
ATOM 1088 C CA . THR A 1 131 ? -11.300 -17.692 2.534 1.00 40.66 131 THR A CA 1
ATOM 1089 C C . THR A 1 131 ? -10.350 -18.349 3.542 1.00 40.66 131 THR A C 1
ATOM 1091 O O . THR A 1 131 ? -10.503 -19.529 3.837 1.00 40.66 131 THR A O 1
ATOM 1094 N N . ALA A 1 132 ? -9.410 -17.601 4.130 1.00 38.72 132 ALA A N 1
ATOM 1095 C CA . ALA A 1 132 ? -8.506 -18.104 5.170 1.00 38.72 132 ALA A CA 1
ATOM 1096 C C . ALA A 1 132 ? -9.099 -18.035 6.595 1.00 38.72 132 ALA A C 1
ATOM 1098 O O . ALA A 1 132 ? -8.501 -18.559 7.535 1.00 38.72 132 ALA A O 1
ATOM 1099 N N . LEU A 1 133 ? -10.256 -17.383 6.770 1.00 34.09 133 LEU A N 1
ATOM 1100 C CA . LEU A 1 133 ? -10.928 -17.186 8.063 1.00 34.09 133 LEU A CA 1
ATOM 1101 C C . LEU A 1 133 ? -12.258 -17.948 8.190 1.00 34.09 133 LEU A C 1
ATOM 1103 O O . LEU A 1 133 ? -12.951 -17.806 9.199 1.00 34.09 133 LEU A O 1
ATOM 1107 N N . THR A 1 134 ? -12.606 -18.777 7.207 1.00 29.45 134 THR A N 1
ATOM 1108 C CA . THR A 1 134 ? -13.716 -19.734 7.301 1.00 29.45 134 THR A CA 1
ATOM 1109 C C . THR A 1 134 ? -13.149 -21.153 7.484 1.00 29.45 134 THR A C 1
ATOM 1111 O O . THR A 1 134 ? -12.311 -21.550 6.678 1.00 29.45 134 THR A O 1
ATOM 1114 N N . PRO A 1 135 ? -13.519 -21.887 8.558 1.00 41.94 135 PRO A N 1
ATOM 1115 C CA . PRO A 1 135 ? -13.081 -23.270 8.782 1.00 41.94 135 PRO A CA 1
ATOM 1116 C C . PRO A 1 135 ? -13.531 -24.244 7.692 1.00 41.94 135 PRO A C 1
ATOM 1118 O O . PRO A 1 135 ? -14.648 -24.050 7.157 1.00 41.94 135 PRO A O 1
#

Sequence (135 aa):
MHHYWNATMIESELQRLGALNCLPLIQHITRNFIGFPSDGEQCDPAYQLLMHLQKMRSPITAREIYKIISTLDAFSWRGYIISPDKTPVYWNPLETPWVSFYPGRTKTITQTEWEYPPPDIIFHYCECFETALTP

Radius of gyration: 15.54 Å; chains: 1; bounding box: 33×35×46 Å

Secondary structure (DSSP, 8-state):
--SSHHHHHHHHHHHHHT-GGGHHHHHHHHHHTTT---SSGGG-HHHHHHHHHTTPPSS--HHHHHHHHHT-GGGTEEEEEE-TTS-EEE--TTTS-GGGS-TTS--EEEE-SS-SS-THHHHHHHHHHHTTS--